Protein AF-U9UJY3-F1 (afdb_monomer)

Structure (mmCIF, N/CA/C/O backbone):
data_AF-U9UJY3-F1
#
_entry.id   AF-U9UJY3-F1
#
loop_
_atom_site.group_PDB
_atom_site.id
_atom_site.type_symbol
_atom_site.label_atom_id
_atom_site.label_alt_id
_atom_site.label_comp_id
_atom_site.label_asym_id
_atom_site.label_entity_id
_atom_site.label_seq_id
_atom_site.pdbx_PDB_ins_code
_atom_site.Cartn_x
_atom_site.Cartn_y
_atom_site.Cartn_z
_atom_site.occupancy
_atom_site.B_iso_or_equiv
_atom_site.auth_seq_id
_atom_site.auth_comp_id
_atom_site.auth_asym_id
_atom_site.auth_atom_id
_atom_site.pdbx_PDB_model_num
ATOM 1 N N . MET A 1 1 ? 16.734 -39.517 50.755 1.00 41.69 1 MET A N 1
ATOM 2 C CA . MET A 1 1 ? 16.497 -38.106 50.379 1.00 41.69 1 MET A CA 1
ATOM 3 C C . MET A 1 1 ? 16.579 -38.003 48.862 1.00 41.69 1 MET A C 1
ATOM 5 O O . MET A 1 1 ? 17.683 -37.986 48.337 1.00 41.69 1 MET A O 1
ATOM 9 N N . SER A 1 2 ? 15.442 -38.001 48.163 1.00 46.25 2 SER A N 1
ATOM 10 C CA . SER A 1 2 ? 15.392 -37.885 46.697 1.00 46.25 2 SER A CA 1
ATOM 11 C C . SER A 1 2 ? 14.948 -36.475 46.326 1.00 46.25 2 SER A C 1
ATOM 13 O O . SER A 1 2 ? 13.842 -36.067 46.675 1.00 46.25 2 SER A O 1
ATOM 15 N N . LYS A 1 3 ? 15.822 -35.710 45.667 1.00 49.31 3 LYS A N 1
ATOM 16 C CA . LYS A 1 3 ? 15.486 -34.386 45.135 1.00 49.31 3 LYS A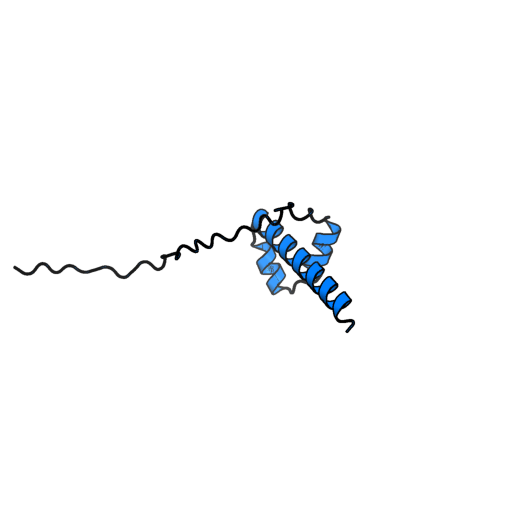 CA 1
ATOM 17 C C . LYS A 1 3 ? 14.765 -34.577 43.802 1.00 49.31 3 LYS A C 1
ATOM 19 O O . LYS A 1 3 ? 15.359 -35.016 42.826 1.00 49.31 3 LYS A O 1
ATOM 24 N N . ASN A 1 4 ? 13.470 -34.286 43.823 1.00 46.66 4 ASN A N 1
ATOM 25 C CA . ASN A 1 4 ? 12.595 -34.173 42.666 1.00 46.66 4 ASN A CA 1
ATOM 26 C C . ASN A 1 4 ? 12.926 -32.865 41.931 1.00 46.66 4 ASN A C 1
ATOM 28 O O . ASN A 1 4 ? 12.626 -31.788 42.442 1.00 46.66 4 ASN A O 1
ATOM 32 N N . SER A 1 5 ? 13.562 -32.947 40.765 1.00 53.19 5 SER A N 1
ATOM 33 C CA . SER A 1 5 ? 13.742 -31.799 39.876 1.00 53.19 5 SER A CA 1
ATOM 34 C C . SER A 1 5 ? 12.697 -31.882 38.769 1.00 53.19 5 SER A C 1
ATOM 36 O O . SER A 1 5 ? 12.889 -32.572 37.774 1.00 53.19 5 SER A O 1
ATOM 38 N N . GLN A 1 6 ? 11.575 -31.185 38.967 1.00 53.81 6 GLN A N 1
ATOM 39 C CA . GLN A 1 6 ? 10.639 -30.844 37.894 1.00 53.81 6 GLN A CA 1
ATOM 40 C C . GLN A 1 6 ? 11.403 -30.059 36.819 1.00 53.81 6 GLN A C 1
ATOM 42 O O . GLN A 1 6 ? 11.808 -28.924 37.068 1.00 53.81 6 GLN A O 1
ATOM 47 N N . SER A 1 7 ? 11.612 -30.647 35.638 1.00 55.06 7 SER A N 1
ATOM 48 C CA . SER A 1 7 ? 12.066 -29.892 34.471 1.00 55.06 7 SER A CA 1
ATOM 49 C C . SER A 1 7 ? 10.852 -29.262 33.793 1.00 55.06 7 SER A C 1
ATOM 51 O O . SER A 1 7 ? 9.923 -29.962 33.389 1.00 55.06 7 SER A O 1
ATOM 53 N N . SER A 1 8 ? 10.851 -27.937 33.698 1.00 63.28 8 SER A N 1
ATOM 54 C CA . SER A 1 8 ? 9.860 -27.157 32.958 1.00 63.28 8 SER A CA 1
ATOM 55 C C . SER A 1 8 ? 9.765 -27.600 31.486 1.00 63.28 8 SER A C 1
ATOM 57 O O . SER A 1 8 ? 10.761 -28.073 30.935 1.00 63.28 8 SER A O 1
ATOM 59 N N . PRO A 1 9 ? 8.603 -27.442 30.826 1.00 63.22 9 PRO A N 1
ATOM 60 C CA . PRO A 1 9 ? 8.479 -27.694 29.392 1.00 63.22 9 PRO A CA 1
ATOM 61 C C . PRO A 1 9 ? 9.337 -26.704 28.580 1.00 63.22 9 PRO A C 1
ATOM 63 O O . PRO A 1 9 ? 9.547 -25.572 29.028 1.00 63.22 9 PRO A O 1
ATOM 66 N N . PRO A 1 10 ? 9.830 -27.100 27.392 1.00 56.69 10 PRO A N 1
ATOM 67 C CA . PRO A 1 10 ? 10.630 -26.224 26.550 1.00 56.69 10 PRO A CA 1
ATOM 68 C C . PRO A 1 10 ? 9.786 -25.040 26.063 1.00 56.69 10 PRO A C 1
ATOM 70 O O . PRO A 1 10 ? 8.670 -25.205 25.566 1.00 56.69 10 PRO A O 1
ATOM 73 N N . VAL A 1 11 ? 10.332 -23.835 26.226 1.00 51.28 11 VAL A N 1
ATOM 74 C CA . VAL A 1 11 ? 9.816 -22.603 25.624 1.00 51.28 11 VAL A CA 1
ATOM 75 C C . VAL A 1 11 ? 9.812 -22.784 24.107 1.00 51.28 11 VAL A C 1
ATOM 77 O O . VAL A 1 11 ? 10.855 -23.023 23.502 1.00 51.28 11 VAL A O 1
ATOM 80 N N . ALA A 1 12 ? 8.639 -22.661 23.487 1.00 59.66 12 ALA A N 1
ATOM 81 C CA . ALA A 1 12 ? 8.501 -22.545 22.041 1.00 59.66 12 ALA A CA 1
ATOM 82 C C . ALA A 1 12 ? 9.137 -21.220 21.591 1.00 59.66 12 ALA A C 1
ATOM 84 O O . ALA A 1 12 ? 8.488 -20.178 21.560 1.00 59.66 12 ALA A O 1
ATOM 85 N N . GLY A 1 13 ? 10.440 -21.252 21.332 1.00 54.84 13 GLY A N 1
ATOM 86 C CA . GLY A 1 13 ? 11.207 -20.061 20.981 1.00 54.84 13 GLY A CA 1
ATOM 87 C C . GLY A 1 13 ? 12.653 -20.331 20.575 1.00 54.84 13 GLY A C 1
ATOM 88 O O . GLY A 1 13 ? 13.441 -19.392 20.529 1.00 54.84 13 GLY A O 1
ATOM 89 N N . GLU A 1 14 ? 13.021 -21.578 20.270 1.00 45.44 14 GLU A N 1
ATOM 90 C CA . GLU A 1 14 ? 14.295 -21.873 19.609 1.00 45.44 14 GLU A CA 1
ATOM 91 C C . GLU A 1 14 ? 14.187 -21.477 18.130 1.00 45.44 14 GLU A C 1
ATOM 93 O O . GLU A 1 14 ? 13.836 -22.269 17.255 1.00 45.44 14 GLU A O 1
ATOM 98 N N . LEU A 1 15 ? 14.456 -20.199 17.856 1.00 51.56 15 LEU A N 1
ATOM 99 C CA . LEU A 1 15 ? 14.833 -19.731 16.528 1.00 51.56 15 LEU A CA 1
ATOM 100 C C . LEU A 1 15 ? 16.170 -20.388 16.185 1.00 51.56 15 L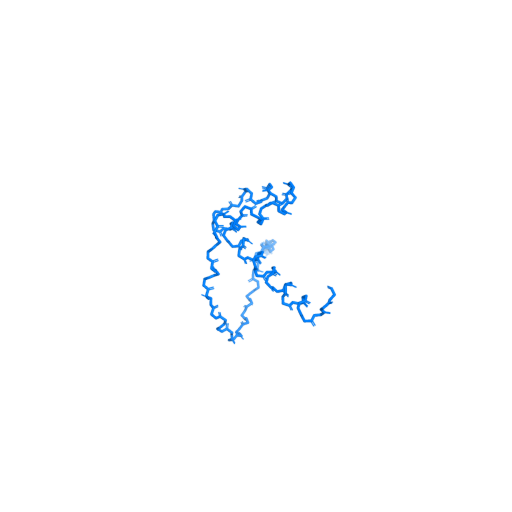EU A C 1
ATOM 102 O O . LEU A 1 15 ? 17.236 -19.893 16.545 1.00 51.56 15 LEU A O 1
ATOM 106 N N . ILE A 1 16 ? 16.092 -21.545 15.529 1.00 51.75 16 ILE A N 1
ATOM 107 C CA . ILE A 1 16 ? 17.238 -22.230 14.938 1.00 51.75 16 ILE A CA 1
ATOM 108 C C . ILE A 1 16 ? 17.970 -21.216 14.058 1.00 51.75 16 ILE A C 1
ATOM 110 O O . ILE A 1 16 ? 17.420 -20.708 13.078 1.00 51.75 16 ILE A O 1
ATOM 114 N N . GLY A 1 17 ? 19.207 -20.907 14.449 1.00 48.22 17 GLY A N 1
ATOM 115 C CA . GLY A 1 17 ? 20.109 -20.042 13.711 1.00 48.22 17 GLY A CA 1
ATOM 116 C C . GLY A 1 17 ? 20.338 -20.598 12.312 1.00 48.22 17 GLY A C 1
ATOM 117 O O . GLY A 1 17 ? 21.026 -21.600 12.131 1.00 48.22 17 GLY A O 1
ATOM 118 N N . ALA A 1 18 ? 19.765 -19.933 11.315 1.00 53.75 18 ALA A N 1
ATOM 119 C CA . ALA A 1 18 ? 20.130 -20.131 9.925 1.00 53.75 18 ALA A CA 1
ATOM 120 C C . ALA A 1 18 ? 21.358 -19.266 9.618 1.00 53.75 18 ALA A C 1
ATOM 122 O O . ALA A 1 18 ? 21.268 -18.234 8.955 1.00 53.75 18 ALA A O 1
ATOM 123 N N . GLU A 1 19 ? 22.524 -19.698 10.098 1.00 52.09 19 GLU A N 1
ATOM 124 C CA . GLU A 1 19 ? 23.790 -19.275 9.507 1.00 52.09 19 GLU A CA 1
ATOM 125 C C . GLU A 1 19 ? 23.932 -19.975 8.150 1.00 52.09 19 GLU A C 1
ATOM 127 O O . GLU A 1 19 ? 24.564 -21.019 8.016 1.00 52.09 19 GLU A O 1
ATOM 132 N N . GLN A 1 20 ? 23.304 -19.411 7.118 1.00 47.00 20 GLN A N 1
ATOM 133 C CA . GLN A 1 20 ? 23.724 -19.647 5.741 1.00 47.00 20 GLN A CA 1
ATOM 134 C C . GLN A 1 20 ? 24.452 -18.409 5.236 1.00 47.00 20 GLN A C 1
ATOM 136 O O . GLN A 1 20 ? 23.885 -17.494 4.643 1.00 47.00 20 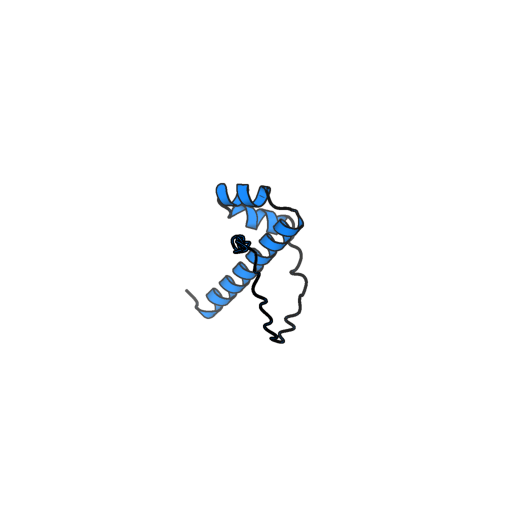GLN A O 1
ATOM 141 N N . SER A 1 21 ? 25.760 -18.429 5.491 1.00 57.50 21 SER A N 1
ATOM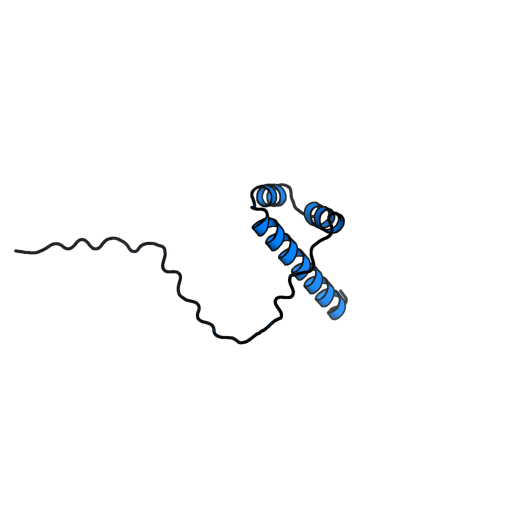 142 C CA . SER A 1 21 ? 26.760 -17.709 4.718 1.00 57.50 21 SER A CA 1
ATOM 143 C C . SER A 1 21 ? 26.632 -18.120 3.249 1.00 57.50 21 SER A C 1
ATOM 145 O O . SER A 1 21 ? 27.024 -19.211 2.839 1.00 57.50 21 SER A O 1
ATOM 147 N N . GLY A 1 22 ? 26.025 -17.238 2.465 1.00 39.94 22 GLY A N 1
ATOM 148 C CA . GLY A 1 22 ? 25.939 -17.320 1.019 1.00 39.94 22 GLY A CA 1
ATOM 149 C C . GLY A 1 22 ? 26.059 -15.909 0.483 1.00 39.94 22 GLY A C 1
ATOM 150 O O . GLY A 1 22 ? 25.070 -15.185 0.417 1.00 39.94 22 GLY A O 1
ATOM 151 N N . SER A 1 23 ? 27.289 -15.515 0.152 1.00 53.47 23 SER A N 1
ATOM 152 C CA . SER A 1 23 ? 27.610 -14.256 -0.516 1.00 53.47 23 SER A CA 1
ATOM 153 C C . SER A 1 23 ? 26.751 -14.095 -1.768 1.00 53.47 23 SER A C 1
ATOM 155 O O . SER A 1 23 ? 27.046 -14.630 -2.831 1.00 53.47 23 SER A O 1
ATOM 157 N N . ASN A 1 24 ? 25.665 -13.349 -1.627 1.00 45.00 24 ASN A N 1
ATOM 158 C CA . ASN A 1 24 ? 25.021 -12.658 -2.717 1.00 45.00 24 ASN A CA 1
ATOM 159 C C . ASN A 1 24 ? 24.804 -11.243 -2.211 1.00 45.00 24 ASN A C 1
ATOM 161 O O . ASN A 1 24 ? 23.738 -10.916 -1.692 1.00 45.00 24 ASN A O 1
ATOM 165 N N . ASN A 1 25 ? 25.810 -10.391 -2.409 1.00 46.44 25 ASN A N 1
ATOM 166 C CA . ASN A 1 25 ? 25.608 -8.952 -2.529 1.00 46.44 25 ASN A CA 1
ATOM 167 C C . ASN A 1 25 ? 24.712 -8.685 -3.756 1.00 46.44 25 ASN A C 1
ATOM 169 O O . ASN A 1 25 ? 25.119 -8.037 -4.719 1.00 46.44 25 ASN A O 1
ATOM 173 N N . ARG A 1 26 ? 23.471 -9.192 -3.755 1.00 48.69 26 ARG A N 1
ATOM 174 C CA . ARG A 1 26 ? 22.389 -8.550 -4.482 1.00 48.69 26 ARG A CA 1
ATOM 175 C C . ARG A 1 26 ? 22.302 -7.212 -3.794 1.00 48.69 26 ARG A C 1
ATOM 177 O O . ARG A 1 26 ? 21.833 -7.162 -2.661 1.00 48.69 26 ARG A O 1
ATOM 184 N N . PHE A 1 27 ? 22.855 -6.191 -4.445 1.00 48.66 27 PHE A N 1
ATOM 185 C CA . PHE A 1 27 ? 22.538 -4.797 -4.197 1.00 48.66 27 PHE A CA 1
ATOM 186 C C . PHE A 1 27 ? 21.158 -4.750 -3.546 1.00 48.66 27 PHE A C 1
ATOM 188 O O . PHE A 1 27 ? 20.153 -5.069 -4.191 1.00 48.66 27 PHE A O 1
ATOM 195 N N . ILE A 1 28 ? 21.102 -4.415 -2.257 1.00 52.19 28 ILE A N 1
ATOM 196 C CA . ILE A 1 28 ? 19.867 -3.900 -1.691 1.00 52.19 28 ILE A CA 1
ATOM 197 C C . ILE A 1 28 ? 19.785 -2.493 -2.286 1.00 52.19 28 ILE A C 1
ATOM 199 O O . ILE A 1 28 ? 19.980 -1.499 -1.603 1.00 52.19 28 ILE A O 1
ATOM 203 N N . GLU A 1 29 ? 19.614 -2.407 -3.612 1.00 54.78 29 GLU A N 1
ATOM 204 C CA . GLU A 1 29 ? 18.985 -1.242 -4.190 1.00 54.78 29 GLU A CA 1
ATOM 205 C C . GLU A 1 29 ? 17.669 -1.176 -3.446 1.00 54.78 29 GLU A C 1
ATOM 207 O O . GLU A 1 29 ? 16.858 -2.115 -3.516 1.00 54.78 29 GLU A O 1
ATOM 212 N N . GLU A 1 30 ? 17.521 -0.116 -2.653 1.00 54.59 30 GLU A N 1
ATOM 213 C CA . GLU A 1 30 ? 16.232 0.228 -2.099 1.00 54.59 30 GLU A CA 1
ATOM 214 C C . GLU A 1 30 ? 15.234 0.100 -3.247 1.00 54.59 30 GLU A C 1
ATOM 216 O O . GLU A 1 30 ? 15.403 0.743 -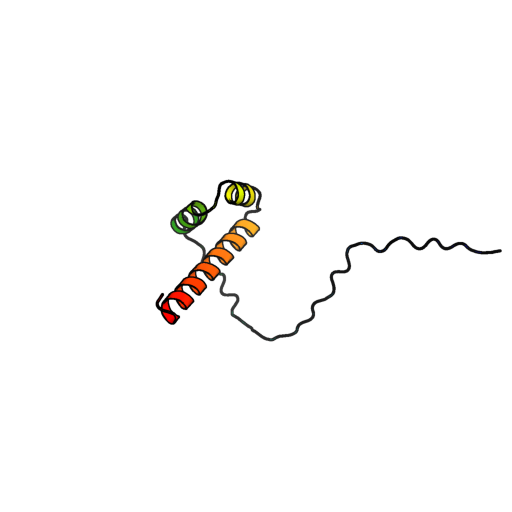4.293 1.00 54.59 30 GLU A O 1
ATOM 221 N N . PRO A 1 31 ? 14.261 -0.820 -3.134 1.00 57.44 31 PRO A N 1
ATOM 222 C CA . PRO A 1 31 ? 13.303 -1.014 -4.198 1.00 57.44 31 PRO A CA 1
ATOM 223 C C . PRO A 1 31 ? 12.681 0.353 -4.494 1.00 57.44 31 PRO A C 1
ATOM 225 O O . PRO A 1 31 ? 12.251 1.034 -3.563 1.00 57.44 31 PRO A O 1
ATOM 228 N N . PRO A 1 32 ? 12.660 0.787 -5.767 1.00 65.06 32 PRO A N 1
ATOM 229 C CA . PRO A 1 32 ? 12.320 2.161 -6.084 1.00 65.06 32 PRO A CA 1
ATOM 230 C C . PRO A 1 32 ? 10.948 2.490 -5.508 1.00 65.06 32 PRO A C 1
ATOM 232 O O . PRO A 1 32 ? 9.987 1.763 -5.803 1.00 65.06 32 PRO A O 1
ATOM 235 N N . PHE A 1 33 ? 10.878 3.561 -4.711 1.00 70.19 33 PHE A N 1
ATOM 236 C CA . PHE A 1 33 ? 9.656 4.005 -4.048 1.00 70.19 33 PHE A CA 1
ATOM 237 C C . PHE A 1 33 ? 8.490 4.022 -5.040 1.00 70.19 33 PHE A C 1
ATOM 239 O O . PHE A 1 33 ? 8.595 4.527 -6.164 1.00 70.19 33 PHE A O 1
ATOM 246 N N . LEU A 1 34 ? 7.373 3.407 -4.652 1.00 74.38 34 LEU A N 1
ATOM 247 C CA . LEU A 1 34 ? 6.178 3.421 -5.481 1.00 74.38 34 LEU A CA 1
ATOM 248 C C . LEU A 1 34 ? 5.579 4.822 -5.498 1.00 74.38 34 LEU A C 1
ATOM 250 O O . LEU A 1 34 ? 5.355 5.441 -4.461 1.00 74.38 34 LEU A O 1
ATOM 254 N N . THR A 1 35 ? 5.231 5.296 -6.690 1.00 83.44 35 THR A N 1
ATOM 255 C CA . THR A 1 35 ? 4.419 6.510 -6.805 1.00 83.44 35 THR A CA 1
ATOM 256 C C . THR A 1 35 ? 3.024 6.266 -6.213 1.00 83.44 35 THR A C 1
ATOM 258 O O . THR A 1 35 ? 2.505 5.148 -6.318 1.00 83.44 35 THR A O 1
ATOM 261 N N . PRO A 1 36 ? 2.328 7.299 -5.702 1.00 83.62 36 PRO A N 1
ATOM 262 C CA . PRO A 1 36 ? 0.965 7.148 -5.185 1.00 83.62 36 PRO A CA 1
ATOM 263 C C . PRO A 1 36 ? -0.010 6.493 -6.179 1.00 83.62 36 PRO A C 1
ATOM 265 O O . PRO A 1 36 ? -0.903 5.743 -5.789 1.00 83.62 36 PRO A O 1
ATOM 268 N N . LYS A 1 37 ? 0.175 6.728 -7.488 1.00 86.06 37 LYS A N 1
ATOM 269 C CA . LYS A 1 37 ? -0.617 6.081 -8.549 1.00 86.06 37 LYS A CA 1
ATOM 270 C C . LYS A 1 37 ? -0.354 4.576 -8.640 1.00 86.06 37 LYS A C 1
ATOM 272 O O . LYS A 1 37 ? -1.296 3.811 -8.826 1.00 86.06 37 LYS A O 1
ATOM 277 N N . GLN A 1 38 ? 0.903 4.150 -8.519 1.00 81.06 38 GLN A N 1
ATOM 278 C CA . GLN A 1 38 ? 1.253 2.728 -8.519 1.00 81.06 38 GLN A CA 1
ATOM 279 C C . GLN A 1 38 ? 0.710 2.034 -7.273 1.00 81.06 38 GLN A C 1
ATOM 281 O O . GLN A 1 38 ? 0.125 0.967 -7.411 1.00 81.06 38 GLN A O 1
ATOM 286 N N . VAL A 1 39 ? 0.816 2.666 -6.098 1.00 84.75 39 VAL A N 1
ATOM 287 C CA . VAL A 1 39 ? 0.232 2.140 -4.854 1.00 84.75 39 VAL A CA 1
ATOM 288 C C . VAL A 1 39 ? -1.270 1.918 -5.019 1.00 84.75 39 VAL A C 1
ATOM 290 O O . VAL A 1 39 ? -1.736 0.797 -4.851 1.00 84.75 39 VAL A O 1
ATOM 293 N N . LYS A 1 40 ? -2.020 2.938 -5.461 1.00 88.19 40 LYS A N 1
ATOM 294 C CA . LYS A 1 40 ? -3.467 2.804 -5.716 1.00 88.19 40 LYS A CA 1
ATOM 295 C C . LYS A 1 40 ? -3.792 1.664 -6.680 1.00 88.19 40 LYS A C 1
ATOM 297 O O . LYS A 1 40 ? -4.746 0.927 -6.456 1.00 88.19 40 LYS A O 1
ATOM 302 N N . LYS A 1 41 ? -2.993 1.502 -7.738 1.00 85.56 41 LYS A N 1
ATOM 303 C CA . LYS A 1 41 ? -3.172 0.412 -8.699 1.00 85.56 41 LYS A CA 1
ATOM 304 C C . LYS A 1 41 ? -2.950 -0.959 -8.055 1.00 85.56 41 LYS A C 1
ATOM 306 O O . LYS A 1 41 ? -3.744 -1.854 -8.303 1.00 85.56 41 LYS A O 1
ATOM 311 N N . PHE A 1 42 ? -1.920 -1.132 -7.227 1.00 83.31 42 PHE A N 1
ATOM 312 C CA . PHE A 1 42 ? -1.687 -2.404 -6.534 1.00 83.31 42 PHE A CA 1
ATOM 313 C C . PHE A 1 42 ? -2.801 -2.727 -5.545 1.00 83.31 42 PHE A C 1
ATOM 315 O O . PHE A 1 42 ? -3.344 -3.826 -5.584 1.00 83.31 42 PHE A O 1
ATOM 322 N N . LEU A 1 43 ? -3.202 -1.746 -4.738 1.00 87.81 43 LEU A N 1
ATOM 323 C CA . LEU A 1 43 ? -4.278 -1.920 -3.767 1.00 87.81 43 LEU A CA 1
ATOM 324 C C . LEU A 1 43 ? -5.623 -2.254 -4.428 1.00 87.81 43 LEU A C 1
ATOM 326 O O . LEU A 1 43 ? -6.427 -2.963 -3.839 1.00 87.81 43 LEU A O 1
ATOM 330 N N . SER A 1 44 ? -5.854 -1.808 -5.669 1.00 89.81 44 SER A N 1
ATOM 331 C CA . SER A 1 44 ? -7.076 -2.143 -6.415 1.00 89.81 44 SER A CA 1
ATOM 332 C C . SER A 1 44 ? -7.199 -3.617 -6.815 1.00 89.81 44 SER A C 1
ATOM 334 O O . SER A 1 44 ? -8.290 -4.044 -7.181 1.00 89.81 44 SER A O 1
ATOM 336 N N . PHE A 1 45 ? -6.106 -4.386 -6.764 1.00 86.38 45 PHE A N 1
ATOM 337 C CA . PHE A 1 45 ? -6.129 -5.823 -7.051 1.00 86.38 45 PHE A CA 1
ATOM 338 C C . PHE A 1 45 ? -6.374 -6.681 -5.810 1.00 86.38 45 PHE A C 1
ATOM 340 O O . PHE A 1 45 ? -6.593 -7.879 -5.957 1.00 86.38 45 PHE A O 1
ATOM 347 N N . LEU A 1 46 ? -6.321 -6.090 -4.614 1.00 87.62 46 LEU A N 1
ATOM 348 C CA . LEU A 1 46 ? -6.544 -6.824 -3.379 1.00 87.62 46 LEU A CA 1
ATOM 349 C C . LEU A 1 46 ? -8.029 -7.136 -3.211 1.00 87.62 46 LEU A C 1
ATOM 351 O O . LEU A 1 46 ? -8.905 -6.306 -3.474 1.00 87.62 46 LEU A O 1
ATOM 355 N N . THR A 1 47 ? -8.310 -8.336 -2.723 1.00 91.88 47 THR A N 1
ATOM 356 C CA . THR A 1 47 ? -9.624 -8.686 -2.193 1.00 91.88 47 THR A CA 1
ATOM 357 C C . THR A 1 47 ? -9.940 -7.852 -0.946 1.00 91.88 47 THR A C 1
ATOM 359 O O . THR A 1 47 ? -9.074 -7.205 -0.353 1.00 91.88 47 THR A O 1
ATOM 362 N N . LYS A 1 48 ? -11.204 -7.873 -0.508 1.00 93.31 48 LYS A N 1
ATOM 363 C CA . LYS A 1 48 ? -11.622 -7.170 0.717 1.00 93.31 48 LYS A CA 1
ATOM 364 C C . LYS A 1 48 ? -10.864 -7.660 1.955 1.00 93.31 48 LYS A C 1
ATOM 366 O O . LYS A 1 48 ? -10.517 -6.855 2.810 1.00 93.31 48 LYS A O 1
ATOM 371 N N . GLU A 1 49 ? -10.607 -8.961 2.033 1.00 93.25 49 GLU A N 1
ATOM 372 C CA . GLU A 1 49 ? -9.890 -9.591 3.145 1.00 93.25 49 GLU A CA 1
ATOM 373 C C . GLU A 1 49 ? -8.409 -9.197 3.140 1.00 93.25 49 GLU A C 1
ATOM 375 O O . GLU A 1 49 ? -7.880 -8.775 4.166 1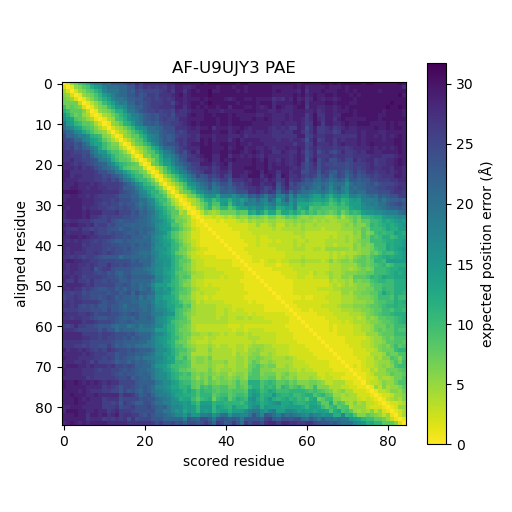.00 93.25 49 GLU A O 1
ATOM 380 N N . GLU A 1 50 ? -7.755 -9.231 1.978 1.00 88.56 50 GLU A N 1
ATOM 381 C CA . GLU A 1 50 ? -6.363 -8.787 1.838 1.00 88.56 50 GLU A CA 1
ATOM 382 C C . GLU A 1 50 ? -6.203 -7.289 2.121 1.00 88.56 50 GLU A C 1
ATOM 384 O O . GLU A 1 50 ? -5.219 -6.884 2.740 1.00 88.56 50 GLU A O 1
ATOM 389 N N . MET A 1 51 ? -7.176 -6.464 1.719 1.00 93.25 51 MET A N 1
ATOM 390 C CA . MET A 1 51 ? -7.187 -5.039 2.052 1.00 93.25 51 MET A CA 1
ATOM 391 C C . MET A 1 51 ? -7.321 -4.821 3.565 1.00 93.25 51 MET A C 1
ATOM 393 O O . MET A 1 51 ? -6.582 -4.016 4.125 1.00 93.25 51 MET A O 1
ATOM 397 N N . ALA A 1 52 ? -8.204 -5.564 4.240 1.00 93.88 52 ALA A N 1
ATOM 398 C CA . ALA A 1 5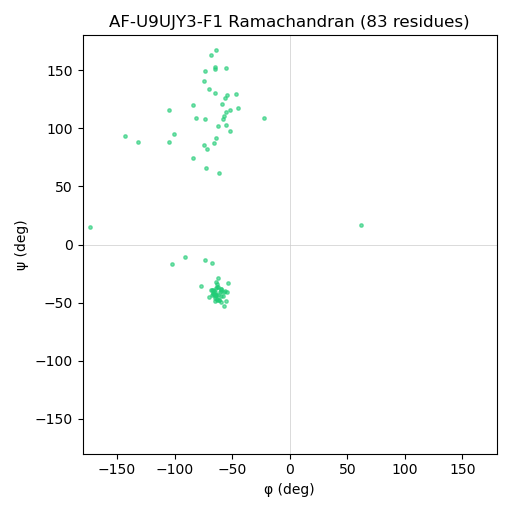2 ? -8.354 -5.474 5.692 1.00 93.88 52 ALA A CA 1
ATOM 399 C C . ALA A 1 52 ? -7.048 -5.840 6.417 1.00 93.88 52 ALA A C 1
ATOM 401 O O . ALA A 1 52 ? -6.645 -5.146 7.347 1.00 93.88 52 ALA A O 1
ATOM 402 N N . VAL A 1 53 ? -6.336 -6.875 5.955 1.00 91.06 53 VAL A N 1
ATOM 403 C CA . VAL A 1 53 ? -5.002 -7.214 6.478 1.00 91.06 53 VAL A CA 1
ATOM 404 C C . VAL A 1 53 ? -4.013 -6.079 6.210 1.00 91.06 53 VAL A C 1
ATOM 406 O O . VAL A 1 53 ? -3.323 -5.648 7.133 1.00 91.06 53 VAL A O 1
ATOM 409 N N . TYR A 1 54 ? -3.970 -5.548 4.984 1.00 90.69 54 TYR A N 1
ATOM 410 C CA . TYR A 1 54 ? -3.080 -4.445 4.616 1.00 90.69 54 TYR A CA 1
ATOM 411 C C . TYR A 1 54 ? -3.278 -3.210 5.506 1.00 90.69 54 TYR A C 1
ATOM 413 O O . TYR A 1 54 ? -2.299 -2.580 5.905 1.00 90.69 54 TYR A O 1
ATOM 421 N N . GLU A 1 55 ? -4.516 -2.867 5.863 1.00 92.62 55 GLU A N 1
ATOM 422 C CA . GLU A 1 55 ? -4.812 -1.713 6.716 1.00 92.62 55 GLU A CA 1
ATOM 423 C C . GLU A 1 55 ? -4.220 -1.844 8.127 1.00 92.62 55 GLU A C 1
ATOM 425 O O . GLU A 1 55 ? -3.746 -0.840 8.667 1.00 92.62 55 GLU A O 1
ATOM 430 N N . THR A 1 56 ? -4.151 -3.067 8.671 1.00 95.62 56 THR A N 1
ATOM 431 C CA . THR A 1 56 ? -3.588 -3.351 10.009 1.00 95.62 56 THR A CA 1
ATOM 432 C C . THR A 1 56 ? -2.063 -3.262 10.090 1.00 95.62 56 THR A C 1
ATOM 434 O O . THR A 1 56 ? -1.508 -3.231 11.187 1.00 95.62 56 THR A O 1
ATOM 437 N N . LEU A 1 57 ? -1.376 -3.212 8.946 1.00 92.19 57 LEU A N 1
ATOM 438 C CA . LEU A 1 57 ? 0.083 -3.172 8.888 1.00 92.19 57 LEU A CA 1
ATOM 439 C C . LEU A 1 57 ? 0.643 -1.804 9.302 1.00 92.19 57 LEU A C 1
ATOM 441 O O . LEU A 1 57 ? 0.048 -0.752 9.033 1.00 92.19 57 LEU A O 1
ATOM 445 N N . THR A 1 58 ? 1.844 -1.815 9.880 1.00 94.38 58 THR A N 1
ATOM 446 C CA . THR A 1 58 ? 2.630 -0.591 10.097 1.00 94.38 58 THR A CA 1
ATOM 447 C C . THR A 1 58 ? 3.102 -0.001 8.767 1.00 94.38 58 THR A C 1
ATOM 449 O O . THR A 1 58 ? 3.125 -0.683 7.741 1.00 94.38 58 THR A O 1
ATOM 452 N N . ASP A 1 59 ? 3.520 1.264 8.758 1.00 87.56 59 ASP A N 1
ATOM 453 C CA . ASP A 1 59 ? 3.975 1.926 7.525 1.00 87.56 59 ASP A CA 1
ATOM 454 C C . ASP A 1 59 ? 5.214 1.250 6.907 1.00 87.56 59 ASP A C 1
ATOM 456 O O . ASP A 1 59 ? 5.312 1.101 5.684 1.00 87.56 59 ASP A O 1
ATOM 460 N N . GLU A 1 60 ? 6.126 0.754 7.745 1.00 86.38 60 GLU A N 1
ATOM 461 C CA . GLU A 1 60 ? 7.286 -0.034 7.307 1.00 86.38 60 GLU A CA 1
ATOM 462 C C . GLU A 1 60 ? 6.857 -1.361 6.670 1.00 86.38 60 GLU A C 1
ATOM 464 O O . GLU A 1 60 ? 7.328 -1.721 5.587 1.00 86.38 60 GLU A O 1
ATOM 469 N N . GLN A 1 61 ? 5.902 -2.065 7.283 1.00 88.56 61 GLN A N 1
ATOM 470 C CA . GLN A 1 61 ? 5.363 -3.315 6.747 1.00 88.56 61 GLN A CA 1
ATOM 471 C C . GLN A 1 61 ? 4.595 -3.096 5.439 1.00 88.56 61 GLN A C 1
ATOM 473 O O . GLN A 1 61 ? 4.758 -3.876 4.502 1.00 88.56 61 GLN A O 1
ATOM 478 N N . LYS A 1 62 ? 3.808 -2.017 5.332 1.00 88.62 62 LYS A N 1
ATOM 479 C CA . LYS A 1 62 ? 3.116 -1.621 4.093 1.00 88.62 62 LYS A CA 1
ATOM 480 C C . LYS A 1 62 ? 4.112 -1.370 2.969 1.00 88.62 62 LYS A C 1
ATOM 482 O O . LYS A 1 62 ? 3.926 -1.854 1.852 1.00 88.62 62 LYS A O 1
ATOM 487 N N . THR A 1 63 ? 5.199 -0.668 3.277 1.00 84.31 63 THR A N 1
ATOM 488 C CA . THR A 1 63 ? 6.285 -0.402 2.328 1.00 84.31 63 THR A CA 1
ATOM 489 C C . THR A 1 63 ? 6.927 -1.705 1.856 1.00 84.31 63 THR A C 1
ATOM 491 O O . THR A 1 63 ? 7.063 -1.928 0.651 1.00 84.31 63 THR A O 1
ATOM 494 N N . PHE A 1 64 ? 7.256 -2.611 2.780 1.00 84.56 64 PHE A N 1
ATOM 495 C CA . PHE A 1 64 ? 7.803 -3.924 2.443 1.00 84.56 64 PHE A CA 1
ATOM 496 C C . PHE A 1 64 ? 6.843 -4.750 1.572 1.00 84.56 64 PHE A C 1
ATOM 498 O O . PHE A 1 64 ? 7.236 -5.234 0.509 1.00 84.56 64 PHE A O 1
ATOM 505 N N . TYR A 1 65 ? 5.575 -4.852 1.972 1.00 85.12 65 TYR A N 1
ATOM 506 C CA . TYR A 1 65 ? 4.534 -5.595 1.262 1.00 85.12 65 TYR A CA 1
ATOM 507 C C . TYR A 1 65 ? 4.383 -5.128 -0.193 1.00 85.12 65 TYR A C 1
ATOM 509 O O . TYR A 1 65 ? 4.425 -5.923 -1.135 1.00 85.12 65 TYR A O 1
ATOM 517 N N . LEU A 1 66 ? 4.299 -3.814 -0.398 1.00 82.94 66 LEU A N 1
ATOM 518 C CA . LEU A 1 66 ? 4.200 -3.212 -1.725 1.00 82.94 66 LEU A CA 1
ATOM 519 C C . LEU A 1 66 ? 5.442 -3.473 -2.594 1.00 82.94 66 LEU A C 1
ATOM 521 O O . LEU A 1 66 ? 5.328 -3.693 -3.804 1.00 82.94 66 LEU A O 1
ATOM 525 N N . ASN A 1 67 ? 6.630 -3.486 -1.989 1.00 81.06 67 ASN A N 1
ATOM 526 C CA . ASN A 1 67 ? 7.876 -3.791 -2.687 1.00 81.06 67 ASN A CA 1
ATOM 527 C C . ASN A 1 67 ? 7.955 -5.258 -3.129 1.00 81.06 67 ASN A C 1
ATOM 529 O O . ASN A 1 67 ? 8.401 -5.531 -4.248 1.00 81.06 67 ASN A O 1
ATOM 533 N N . VAL A 1 68 ? 7.483 -6.190 -2.295 1.00 82.44 68 VAL A N 1
ATOM 534 C CA . VAL A 1 68 ? 7.383 -7.615 -2.645 1.00 82.44 68 VAL A CA 1
ATOM 535 C C . VAL A 1 68 ? 6.446 -7.809 -3.838 1.00 82.44 68 VAL A C 1
ATOM 537 O O . VAL A 1 68 ? 6.837 -8.434 -4.825 1.00 82.44 68 VAL A O 1
ATOM 540 N N . LEU A 1 69 ? 5.258 -7.197 -3.816 1.00 77.31 69 LEU A N 1
ATOM 541 C CA . LEU A 1 69 ? 4.302 -7.282 -4.928 1.00 77.31 69 LEU A CA 1
ATOM 542 C C . LEU A 1 69 ? 4.873 -6.736 -6.245 1.00 77.31 69 LEU A C 1
ATOM 544 O O . LEU A 1 69 ? 4.670 -7.323 -7.311 1.00 77.31 69 LEU A O 1
ATOM 548 N N . LYS A 1 70 ? 5.630 -5.635 -6.190 1.00 77.56 70 LYS A N 1
ATOM 549 C CA . LYS A 1 70 ? 6.299 -5.064 -7.368 1.00 77.56 70 LYS A CA 1
ATOM 550 C C . LYS A 1 70 ? 7.315 -6.037 -7.974 1.00 77.56 70 LYS A C 1
ATOM 552 O O . LYS A 1 70 ? 7.365 -6.168 -9.198 1.00 77.56 70 LYS A O 1
ATOM 557 N N . ARG A 1 71 ? 8.112 -6.711 -7.134 1.00 79.75 71 ARG A N 1
ATOM 558 C CA . ARG A 1 71 ? 9.101 -7.712 -7.572 1.00 79.75 71 ARG A CA 1
ATOM 559 C C . ARG A 1 71 ? 8.416 -8.923 -8.197 1.00 79.75 71 ARG A C 1
ATOM 561 O O . ARG A 1 71 ? 8.738 -9.256 -9.332 1.00 79.75 71 ARG A O 1
ATOM 568 N N . ALA A 1 72 ? 7.397 -9.473 -7.538 1.00 78.94 72 ALA A N 1
ATOM 569 C CA . ALA A 1 72 ? 6.608 -10.581 -8.075 1.00 78.94 72 ALA A CA 1
ATOM 570 C C . ALA A 1 72 ? 5.979 -10.237 -9.440 1.00 78.94 72 ALA A C 1
ATOM 572 O O . ALA A 1 72 ? 6.013 -11.037 -10.372 1.00 78.94 72 ALA A O 1
ATOM 573 N N . GLN A 1 73 ? 5.470 -9.010 -9.614 1.00 73.12 73 GLN A N 1
ATOM 574 C CA . GLN A 1 73 ? 4.935 -8.568 -10.905 1.00 73.12 73 GLN A CA 1
ATOM 575 C C . GLN A 1 73 ? 6.022 -8.442 -11.987 1.00 73.12 73 GLN A C 1
ATOM 577 O O . GLN A 1 73 ? 5.768 -8.739 -13.157 1.00 73.12 73 GLN A O 1
ATOM 582 N N . ALA A 1 74 ? 7.212 -7.955 -11.632 1.00 76.62 74 ALA A N 1
ATOM 583 C CA . ALA A 1 74 ? 8.332 -7.852 -12.565 1.00 76.62 74 ALA A CA 1
ATOM 584 C C . ALA A 1 74 ? 8.822 -9.239 -13.006 1.00 76.62 74 ALA A C 1
ATOM 586 O O . ALA A 1 74 ? 9.042 -9.453 -14.198 1.00 76.62 74 ALA A O 1
ATOM 587 N N . GLU A 1 75 ? 8.914 -10.181 -12.068 1.00 75.50 75 GLU A N 1
ATOM 588 C CA . GLU A 1 75 ? 9.260 -11.579 -12.328 1.00 75.50 75 GLU A CA 1
ATOM 589 C C . GLU A 1 75 ? 8.205 -12.258 -13.205 1.00 75.50 75 GLU A C 1
ATOM 591 O O . GLU A 1 75 ? 8.554 -12.814 -14.242 1.00 75.50 75 GLU A O 1
ATOM 596 N N . GLY A 1 76 ? 6.914 -12.102 -12.896 1.00 74.44 76 GLY A N 1
ATOM 597 C CA . GLY A 1 76 ? 5.830 -12.629 -13.730 1.00 74.44 76 GLY A CA 1
ATOM 598 C C . GLY A 1 76 ? 5.841 -12.071 -15.160 1.00 74.44 76 GLY A C 1
ATOM 599 O O . GLY A 1 76 ? 5.632 -12.808 -16.120 1.00 74.44 76 GLY A O 1
ATOM 600 N N . LYS A 1 77 ? 6.160 -10.781 -15.344 1.00 69.06 7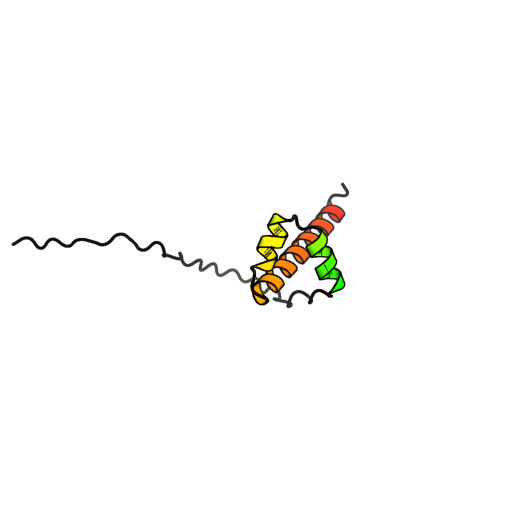7 LYS A N 1
ATOM 601 C CA . LYS A 1 77 ? 6.337 -10.184 -16.683 1.00 69.06 77 LYS A CA 1
ATOM 602 C C . LYS A 1 77 ? 7.565 -10.723 -17.412 1.00 69.06 77 LYS A C 1
ATOM 604 O O . LYS A 1 77 ? 7.516 -10.884 -18.630 1.00 69.06 77 LYS A O 1
ATOM 609 N N . ALA A 1 78 ? 8.669 -10.944 -16.701 1.00 70.12 78 ALA A N 1
ATOM 610 C CA . ALA A 1 78 ? 9.864 -11.543 -17.280 1.00 70.12 78 ALA A CA 1
ATOM 611 C C . ALA A 1 78 ? 9.584 -12.984 -17.722 1.00 70.12 78 ALA A C 1
ATOM 613 O O . ALA A 1 78 ? 9.986 -13.371 -18.816 1.00 70.12 78 ALA A O 1
ATOM 614 N N . GLU A 1 79 ? 8.833 -13.736 -16.922 1.00 68.94 79 GLU A N 1
ATOM 615 C CA . GLU A 1 79 ? 8.434 -15.105 -17.231 1.00 68.94 79 GLU A CA 1
ATOM 616 C C . GLU A 1 79 ? 7.468 -15.163 -18.421 1.00 68.94 79 GLU A C 1
ATOM 618 O O . GLU A 1 79 ? 7.692 -15.936 -19.351 1.00 68.94 79 GLU A O 1
ATOM 623 N N . TYR A 1 80 ? 6.471 -14.271 -18.480 1.00 62.91 80 TYR A N 1
ATOM 624 C CA . TYR A 1 80 ? 5.581 -14.130 -19.640 1.00 62.91 80 TYR A CA 1
ATOM 625 C C . TYR A 1 80 ? 6.361 -13.811 -20.923 1.00 62.91 80 TYR A C 1
ATOM 627 O O . TYR A 1 80 ? 6.147 -14.426 -21.962 1.00 62.91 80 TYR A O 1
ATOM 635 N N . ARG A 1 81 ? 7.331 -12.888 -20.861 1.00 66.38 81 ARG A N 1
ATOM 636 C CA . ARG A 1 81 ? 8.185 -12.557 -22.018 1.00 66.38 81 ARG A CA 1
ATOM 637 C C . ARG A 1 81 ? 9.059 -13.723 -22.477 1.00 66.38 81 ARG A C 1
ATOM 639 O O . ARG A 1 81 ? 9.348 -13.810 -23.664 1.00 66.38 81 ARG A O 1
ATOM 646 N N . LYS A 1 82 ? 9.497 -14.585 -21.557 1.00 65.00 82 LYS A N 1
ATOM 647 C CA . LYS A 1 82 ? 10.289 -15.781 -21.880 1.00 65.00 82 LYS A CA 1
ATOM 648 C C . LYS A 1 82 ? 9.437 -16.913 -22.450 1.00 65.00 82 LYS A C 1
ATOM 650 O O . LYS A 1 82 ? 9.921 -17.654 -23.296 1.00 65.00 82 LYS A O 1
ATOM 655 N N . THR A 1 83 ? 8.204 -17.066 -21.971 1.00 75.00 83 THR A N 1
ATOM 656 C CA . THR A 1 83 ? 7.360 -18.237 -22.264 1.00 75.00 83 THR A CA 1
ATOM 657 C C . THR A 1 83 ? 6.274 -17.980 -23.310 1.00 75.00 83 THR A C 1
ATOM 659 O O . THR A 1 83 ? 5.770 -18.940 -23.886 1.00 75.00 83 THR A O 1
ATOM 662 N N . GLY A 1 84 ? 5.946 -16.716 -23.606 1.00 53.59 84 GLY A N 1
ATOM 663 C CA . GLY A 1 84 ? 5.101 -16.308 -24.734 1.00 53.59 84 GLY A CA 1
ATOM 664 C C . GLY A 1 84 ? 3.661 -16.834 -24.719 1.00 53.59 84 GLY A C 1
ATOM 665 O O . GLY A 1 84 ? 3.023 -16.817 -25.769 1.00 53.59 84 GLY A O 1
ATOM 666 N N . LYS A 1 85 ? 3.164 -17.322 -23.577 1.00 56.03 85 LYS A N 1
ATOM 667 C CA . LYS A 1 85 ? 1.776 -17.770 -23.393 1.00 56.03 85 LYS A CA 1
ATOM 668 C C . LYS A 1 85 ? 0.957 -16.689 -22.717 1.00 56.03 85 LYS A C 1
ATOM 670 O O . LYS A 1 85 ? 1.269 -16.425 -21.538 1.00 56.03 85 LYS A O 1
#

Nearest PDB structures (foldseek):
  1qr0-assembly1_A  TM=7.036E-01  e=4.109E+00  Bacillus subtilis

Radius of gyration: 22.02 Å; Cα contacts (8 Å, |Δi|>4): 12; chains: 1; bounding box: 39×45×75 Å

Sequence (85 aa):
MSKNSQSSPPVAGELIGAEQSGSNNRFIEEPPFLTPKQVKKFLSFLTKEEMAVYETLTDEQKTFYLNVLKRAQAEGKAEYRKTGK

Secondary structure (DSSP, 8-state):
------PPPPPS------------------PPPPPHHHHHHHHTTS-HHHHHHHHHS-HHHHHHHHHHHHHHHHHHHHHHHHH--

Organism: Rhizophagus irregularis (strain DAOM 181602 / DAOM 197198 / MUCL 43194) (NCBI:txid747089)

pLDDT: mean 70.63, std 16.73, range [39.94, 95.62]

Solvent-accessible surface area (backbone atoms only — not comparable to full-atom values): 5676 Å² total; per-residue (Å²): 138,83,86,83,78,86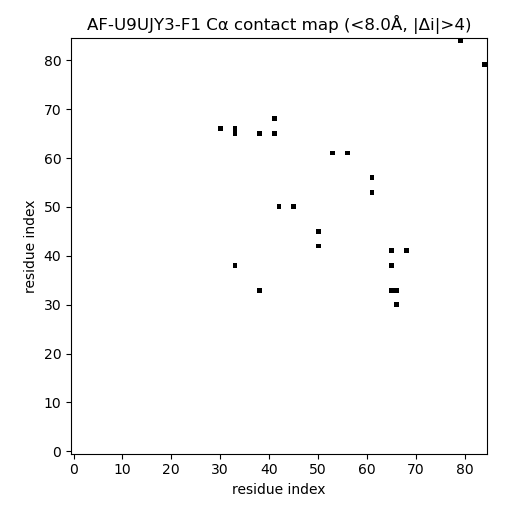,77,76,80,82,73,93,72,81,74,76,81,79,84,71,91,67,96,65,89,66,74,80,62,73,69,78,80,73,51,73,69,54,48,55,55,57,60,68,72,49,51,74,67,55,45,56,54,55,68,73,46,52,74,69,53,45,52,50,52,54,50,52,53,53,48,53,51,51,51,52,50,52,49,39,71,74,64,75,115

Mean predicted aligned error: 15.8 Å

Foldseek 3Di:
DDDDDDDDDDDPDPPPDPPDPDDDPPPPPVQPFDDPVLLVVVLVPDDPVRNVVLVPDDPVVVRVVSSVVVVVVVVVVVVCVVPVD